Protein AF-A0A7J5VX49-F1 (afdb_monomer_lite)

pLDDT: mean 91.4, std 9.81, range [46.31, 97.19]

Structure (mmCIF, N/CA/C/O backbone):
data_AF-A0A7J5VX49-F1
#
_entry.id   AF-A0A7J5VX49-F1
#
loop_
_atom_site.group_PDB
_atom_site.id
_atom_site.type_symbol
_atom_site.label_atom_id
_atom_site.label_alt_id
_atom_site.label_comp_id
_atom_site.label_asym_id
_atom_site.label_entity_id
_atom_site.label_seq_id
_atom_site.pdbx_PDB_ins_code
_atom_site.Cartn_x
_atom_site.Cartn_y
_atom_site.Cartn_z
_atom_site.occupancy
_atom_site.B_iso_or_equiv
_atom_site.auth_seq_id
_atom_site.auth_comp_id
_atom_site.auth_asym_id
_atom_site.auth_atom_id
_atom_site.pdbx_PDB_model_num
ATOM 1 N N . MET A 1 1 ? 4.101 1.645 9.776 1.00 90.31 1 MET A N 1
ATOM 2 C CA . MET A 1 1 ? 3.530 0.386 10.310 1.00 90.31 1 MET A CA 1
ATOM 3 C C . MET A 1 1 ? 3.567 -0.673 9.224 1.00 90.31 1 MET A C 1
ATOM 5 O O . MET A 1 1 ? 3.694 -0.303 8.064 1.00 90.31 1 MET A O 1
ATOM 9 N N . LYS A 1 2 ? 3.489 -1.959 9.572 1.00 94.56 2 LYS A N 1
ATOM 10 C CA . LYS A 1 2 ? 3.437 -3.027 8.569 1.00 94.56 2 LYS A CA 1
ATOM 11 C C . LYS A 1 2 ? 1.991 -3.376 8.245 1.00 94.56 2 LYS A C 1
ATOM 13 O O . LYS A 1 2 ? 1.166 -3.477 9.152 1.00 94.56 2 LYS A O 1
ATOM 18 N N . ILE A 1 3 ? 1.704 -3.524 6.961 1.00 95.94 3 ILE A N 1
ATOM 19 C CA . ILE A 1 3 ? 0.412 -3.983 6.461 1.00 95.94 3 ILE A CA 1
ATOM 20 C C . ILE A 1 3 ? 0.632 -5.131 5.484 1.00 95.94 3 ILE A C 1
ATOM 22 O O . ILE A 1 3 ? 1.634 -5.156 4.768 1.00 95.94 3 ILE A O 1
ATOM 26 N N . LYS A 1 4 ? -0.328 -6.048 5.441 1.00 96.75 4 LYS A N 1
ATOM 27 C CA . LYS A 1 4 ? -0.375 -7.146 4.486 1.00 96.75 4 LYS A CA 1
ATOM 28 C C . LYS A 1 4 ? -1.408 -6.842 3.415 1.00 96.75 4 LYS A C 1
ATOM 30 O O . LYS A 1 4 ? -2.580 -6.655 3.735 1.00 96.75 4 LYS A O 1
ATOM 35 N N . LEU A 1 5 ? -0.982 -6.801 2.159 1.00 97.00 5 LEU A N 1
ATOM 36 C CA . LEU A 1 5 ? -1.863 -6.609 1.007 1.00 97.00 5 LEU A CA 1
ATOM 37 C C . LEU A 1 5 ? -2.843 -7.781 0.875 1.00 97.00 5 LEU A C 1
ATOM 39 O O . LEU A 1 5 ? -2.471 -8.938 1.078 1.00 97.00 5 LEU A O 1
ATOM 43 N N . LYS A 1 6 ? -4.095 -7.501 0.512 1.00 97.19 6 LYS A N 1
ATOM 44 C CA . LYS A 1 6 ? -5.141 -8.512 0.306 1.00 97.19 6 LYS A CA 1
ATOM 45 C C . LYS A 1 6 ? -6.145 -8.103 -0.770 1.00 97.19 6 LYS A C 1
ATOM 47 O O . LYS A 1 6 ? -6.208 -6.942 -1.164 1.00 97.19 6 LYS A O 1
ATOM 52 N N . GLY A 1 7 ? -6.979 -9.065 -1.163 1.00 94.50 7 GLY A N 1
ATOM 53 C CA . GLY A 1 7 ? -8.055 -8.854 -2.132 1.00 94.50 7 GLY A CA 1
ATOM 54 C C . GLY A 1 7 ? -7.530 -8.485 -3.518 1.00 94.50 7 GLY A C 1
ATOM 55 O O . GLY A 1 7 ? -6.387 -8.794 -3.851 1.00 94.50 7 GLY A O 1
ATOM 56 N N . ASP A 1 8 ? -8.365 -7.813 -4.304 1.00 94.19 8 ASP A N 1
ATOM 57 C CA . ASP A 1 8 ? -8.000 -7.341 -5.639 1.00 94.19 8 ASP A CA 1
ATOM 58 C C . ASP A 1 8 ? -7.287 -5.994 -5.533 1.00 94.19 8 ASP A C 1
ATOM 60 O O . ASP A 1 8 ? -7.871 -5.002 -5.096 1.00 94.19 8 ASP A O 1
ATOM 64 N N . LEU A 1 9 ? -6.003 -5.968 -5.889 1.00 95.06 9 LEU A N 1
ATOM 65 C CA . LEU A 1 9 ? -5.212 -4.739 -5.911 1.00 95.06 9 LEU A CA 1
ATOM 66 C C . LEU A 1 9 ? -5.467 -3.960 -7.200 1.00 95.06 9 LEU A C 1
ATOM 68 O O . LEU A 1 9 ? -5.743 -4.548 -8.247 1.00 95.06 9 LEU A O 1
ATOM 72 N N . ASP A 1 10 ? -5.295 -2.641 -7.128 1.00 93.75 10 ASP A N 1
ATOM 73 C CA . ASP A 1 10 ? -5.338 -1.787 -8.311 1.00 93.75 10 ASP A CA 1
ATOM 74 C C . ASP A 1 10 ? -4.306 -2.236 -9.352 1.00 93.75 10 ASP A C 1
ATOM 76 O O . ASP A 1 10 ? -3.179 -2.621 -9.013 1.00 93.75 10 ASP A O 1
ATOM 80 N N . SER A 1 11 ? -4.666 -2.167 -10.636 1.00 94.69 11 SER A N 1
ATOM 81 C CA . SER A 1 11 ? -3.828 -2.701 -11.718 1.00 94.69 11 SER A CA 1
ATOM 82 C C . SER A 1 11 ? -2.446 -2.048 -11.781 1.00 94.69 11 SER A C 1
ATOM 84 O O . SER A 1 11 ? -1.479 -2.695 -12.175 1.00 94.69 11 SER A O 1
ATOM 86 N N . GLU A 1 12 ? -2.331 -0.789 -11.356 1.00 94.88 12 GLU A N 1
ATOM 87 C CA . GLU A 1 12 ? -1.057 -0.066 -11.282 1.00 94.88 12 GLU A CA 1
ATOM 88 C C . GLU A 1 12 ? -0.122 -0.651 -10.218 1.00 94.88 12 GLU A C 1
ATOM 90 O O . GLU A 1 12 ? 1.076 -0.795 -10.458 1.00 94.88 12 GLU A O 1
ATOM 95 N N . LEU A 1 13 ? -0.669 -1.067 -9.071 1.00 95.94 13 LEU A N 1
ATOM 96 C CA . LEU A 1 13 ? 0.095 -1.723 -8.008 1.00 95.94 13 LEU A CA 1
ATOM 97 C C . LEU A 1 13 ? 0.594 -3.099 -8.467 1.00 95.94 13 LEU A C 1
ATOM 99 O O . LEU A 1 13 ? 1.746 -3.466 -8.222 1.00 95.94 13 LEU A O 1
ATOM 103 N N . ILE A 1 14 ? -0.251 -3.839 -9.188 1.00 96.38 14 ILE A N 1
ATOM 104 C CA . ILE A 1 14 ? 0.121 -5.129 -9.781 1.00 96.38 14 ILE A CA 1
ATOM 105 C C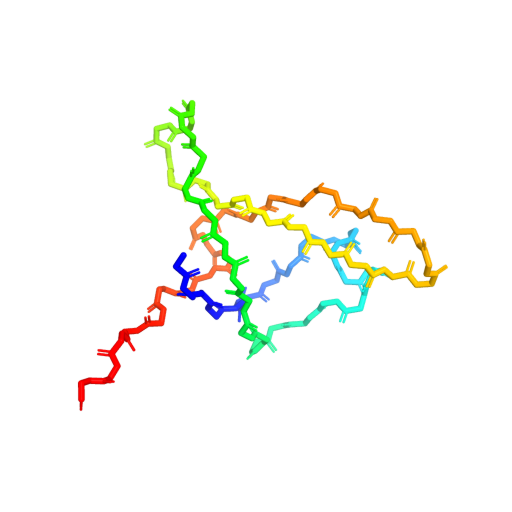 . ILE A 1 14 ? 1.214 -4.937 -10.840 1.00 96.38 14 ILE A C 1
ATOM 107 O O . ILE A 1 14 ? 2.188 -5.691 -10.864 1.00 96.38 14 ILE A O 1
ATOM 111 N N . ALA A 1 15 ? 1.101 -3.904 -11.680 1.00 95.88 15 ALA A N 1
ATOM 112 C CA . ALA A 1 15 ? 2.077 -3.600 -12.726 1.00 95.88 15 ALA A CA 1
ATOM 113 C C . ALA A 1 15 ? 3.476 -3.283 -12.168 1.00 95.88 15 ALA A C 1
ATOM 115 O O . ALA A 1 15 ? 4.472 -3.612 -12.810 1.00 95.88 15 ALA A O 1
ATOM 116 N N . ILE A 1 16 ? 3.569 -2.721 -10.956 1.00 95.94 16 ILE A N 1
ATOM 117 C CA . ILE A 1 16 ? 4.846 -2.500 -10.248 1.00 95.94 16 ILE A CA 1
ATOM 118 C C . ILE A 1 16 ? 5.281 -3.697 -9.376 1.00 95.94 16 ILE A C 1
ATOM 120 O O . ILE A 1 16 ? 6.220 -3.599 -8.574 1.00 95.94 16 ILE A O 1
ATOM 124 N N . GLY A 1 17 ? 4.633 -4.851 -9.551 1.00 95.00 17 GLY A N 1
ATOM 125 C CA . GLY A 1 17 ? 5.030 -6.133 -8.974 1.00 95.00 17 GLY A CA 1
ATOM 126 C C . GLY A 1 17 ? 4.561 -6.377 -7.541 1.00 95.00 17 GLY A C 1
ATOM 127 O O . GLY A 1 17 ? 5.178 -7.191 -6.854 1.00 95.00 17 GLY A O 1
ATOM 128 N N . LEU A 1 18 ? 3.522 -5.677 -7.076 1.00 96.62 18 LEU A N 1
ATOM 129 C CA . LEU A 1 18 ? 2.861 -5.989 -5.807 1.00 96.62 18 LEU A CA 1
ATOM 130 C C . LEU A 1 18 ? 1.788 -7.054 -6.009 1.00 96.62 18 LEU A C 1
ATOM 132 O O . LEU A 1 18 ? 1.121 -7.105 -7.042 1.00 96.62 18 LEU A O 1
ATOM 136 N N . LYS A 1 19 ? 1.592 -7.890 -4.994 1.00 97.00 19 LYS A N 1
ATOM 137 C CA . LYS A 1 19 ? 0.555 -8.924 -5.001 1.00 97.00 19 LYS A CA 1
ATOM 138 C C . LYS A 1 19 ? -0.094 -9.092 -3.626 1.00 97.00 19 LYS A C 1
ATOM 140 O O . LYS A 1 19 ? 0.509 -8.749 -2.606 1.00 97.00 19 LYS A O 1
ATOM 145 N N . PRO A 1 20 ? -1.310 -9.662 -3.568 1.00 96.94 20 PRO A N 1
ATOM 146 C CA . PRO A 1 20 ? -1.911 -10.072 -2.307 1.00 96.94 20 PRO A CA 1
ATOM 147 C C . PRO A 1 20 ? -0.977 -11.004 -1.527 1.00 96.94 20 PRO A C 1
ATOM 149 O O . PRO A 1 20 ? -0.369 -11.916 -2.087 1.00 96.94 20 PRO A O 1
ATOM 152 N N . GLY A 1 21 ? -0.871 -10.771 -0.224 1.00 96.00 21 GLY A N 1
ATOM 153 C CA . GLY A 1 21 ? 0.032 -11.466 0.683 1.00 96.00 21 GLY A CA 1
ATOM 154 C C . GLY A 1 21 ? 1.355 -10.747 0.941 1.00 96.00 21 GLY A C 1
ATOM 155 O O . GLY A 1 21 ? 2.007 -11.089 1.927 1.00 96.00 21 GLY A O 1
ATOM 156 N N . ASP A 1 22 ? 1.734 -9.756 0.124 1.00 96.31 22 ASP A N 1
ATOM 157 C CA . ASP A 1 22 ? 2.944 -8.967 0.357 1.00 96.31 22 ASP A CA 1
ATOM 158 C C . ASP A 1 22 ? 2.819 -8.130 1.634 1.00 96.31 22 ASP A C 1
ATOM 160 O O . ASP A 1 22 ? 1.793 -7.493 1.886 1.00 96.31 22 ASP A O 1
ATOM 164 N N . ILE A 1 23 ? 3.895 -8.110 2.420 1.00 96.19 23 ILE A N 1
ATOM 165 C CA . ILE A 1 23 ? 4.003 -7.311 3.641 1.00 96.19 23 ILE A CA 1
ATOM 166 C C . ILE A 1 23 ? 4.836 -6.078 3.323 1.00 96.19 23 ILE A C 1
ATOM 168 O O . ILE A 1 23 ? 5.991 -6.194 2.905 1.00 96.19 23 ILE A O 1
ATOM 17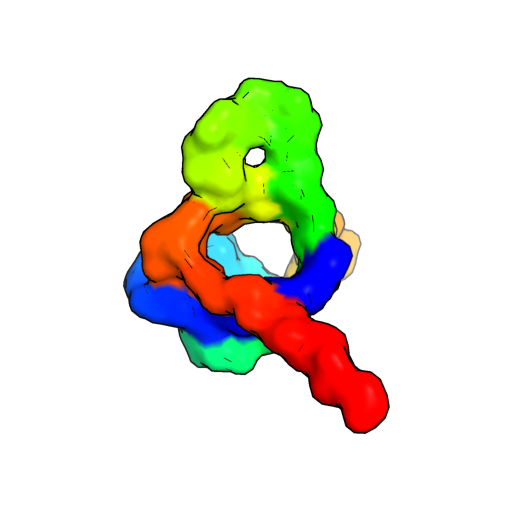2 N N . ILE A 1 24 ? 4.263 -4.898 3.538 1.00 95.19 24 ILE A N 1
ATOM 173 C CA . ILE A 1 24 ? 4.905 -3.621 3.226 1.00 95.19 24 ILE A CA 1
ATOM 174 C C . ILE A 1 24 ? 4.878 -2.678 4.422 1.00 95.19 24 ILE A C 1
ATOM 176 O O . ILE A 1 24 ? 3.983 -2.727 5.269 1.00 95.19 24 ILE A O 1
ATOM 180 N N . GLU A 1 25 ? 5.874 -1.799 4.485 1.00 95.88 25 GLU A N 1
ATOM 181 C CA . GLU A 1 25 ? 5.864 -0.679 5.415 1.00 95.88 25 GLU A CA 1
ATOM 182 C C . GLU A 1 25 ? 5.084 0.481 4.808 1.00 95.88 25 GLU A C 1
ATOM 184 O O . GLU A 1 25 ? 5.428 0.988 3.745 1.00 95.88 25 GLU A O 1
ATOM 189 N N . ALA A 1 26 ? 4.034 0.893 5.507 1.00 95.44 26 ALA A N 1
ATOM 190 C CA . ALA A 1 26 ? 3.159 1.975 5.102 1.00 95.44 26 ALA A CA 1
ATOM 191 C C . ALA A 1 26 ? 2.886 2.927 6.269 1.00 95.44 26 ALA A C 1
ATOM 193 O O . ALA A 1 26 ? 2.959 2.562 7.451 1.00 95.44 26 ALA A O 1
ATOM 194 N N . THR A 1 27 ? 2.553 4.166 5.950 1.00 95.06 27 THR A N 1
ATOM 195 C CA . THR A 1 27 ? 2.124 5.195 6.895 1.00 95.06 27 THR A CA 1
ATOM 196 C C . THR A 1 27 ? 0.664 5.531 6.641 1.00 95.06 27 THR A C 1
ATOM 198 O O . THR A 1 27 ? 0.202 5.494 5.506 1.00 95.06 27 THR A O 1
ATOM 201 N N . ALA A 1 28 ? -0.089 5.823 7.700 1.00 93.00 28 ALA A N 1
ATOM 202 C CA . ALA A 1 28 ? -1.455 6.301 7.529 1.00 93.00 28 ALA A CA 1
ATOM 203 C C . ALA A 1 28 ? -1.429 7.639 6.785 1.00 93.00 28 ALA A C 1
ATOM 205 O O . ALA A 1 28 ? -0.598 8.499 7.090 1.00 93.00 28 ALA A O 1
ATOM 206 N N . ASP A 1 29 ? -2.323 7.804 5.815 1.00 87.12 29 ASP A N 1
ATOM 207 C CA . ASP A 1 29 ? -2.498 9.077 5.132 1.00 87.12 29 ASP A CA 1
ATOM 208 C C . ASP A 1 29 ? -3.012 10.123 6.144 1.00 87.12 29 ASP A C 1
ATOM 210 O O . ASP A 1 29 ? -4.077 9.929 6.736 1.00 87.12 29 ASP A O 1
ATOM 214 N N . PRO A 1 30 ? -2.274 11.227 6.370 1.00 78.56 30 PRO A N 1
ATOM 215 C CA . PRO A 1 30 ? -2.639 12.225 7.372 1.00 78.56 30 PRO A CA 1
ATOM 216 C C . PRO A 1 30 ? -3.898 13.029 7.011 1.00 78.56 30 PRO A C 1
ATOM 218 O O . PRO A 1 30 ? -4.484 13.662 7.888 1.00 78.56 30 PRO A O 1
ATOM 221 N N . VAL A 1 31 ? -4.311 13.034 5.740 1.00 80.12 31 VAL A N 1
ATOM 222 C CA . VAL A 1 31 ? -5.477 13.779 5.238 1.00 80.12 31 VAL A CA 1
ATOM 223 C C . VAL A 1 31 ? -6.705 12.871 5.123 1.00 80.12 31 VAL A C 1
ATOM 225 O O . VAL A 1 31 ? -7.841 13.322 5.299 1.00 80.12 31 VAL A O 1
ATOM 228 N N . SER A 1 32 ? -6.500 11.580 4.856 1.00 73.06 32 SER A N 1
ATOM 229 C CA . SER A 1 32 ? -7.586 10.627 4.633 1.00 73.06 32 SER A CA 1
ATOM 230 C C . SER A 1 32 ? -8.281 10.206 5.930 1.00 73.06 32 SER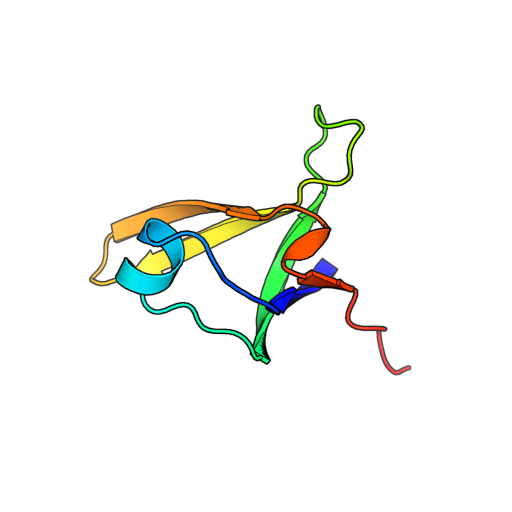 A C 1
ATOM 232 O O . SER A 1 32 ? -7.732 9.486 6.761 1.00 73.06 32 SER A O 1
ATOM 234 N N . LYS A 1 33 ? -9.563 10.567 6.074 1.00 73.06 33 LYS A N 1
ATOM 235 C CA . LYS A 1 33 ? -10.407 10.096 7.191 1.00 73.06 33 LYS A CA 1
ATOM 236 C C . LYS A 1 33 ? -10.870 8.645 7.052 1.00 73.06 33 LYS A C 1
ATOM 238 O O . LYS A 1 33 ? -11.488 8.121 7.973 1.00 73.06 33 LYS A O 1
ATOM 243 N N . VAL A 1 34 ? -10.613 8.011 5.911 1.00 83.88 34 VAL A N 1
ATOM 244 C CA . VAL A 1 34 ? -11.124 6.669 5.602 1.00 83.88 34 VAL A CA 1
ATOM 245 C C . VAL A 1 34 ? -10.057 5.585 5.730 1.00 83.88 34 VAL A C 1
ATOM 247 O O . VAL A 1 34 ? -10.300 4.461 5.320 1.00 83.88 34 VAL A O 1
ATOM 250 N N . GLY A 1 35 ? -8.889 5.891 6.305 1.00 88.94 35 GLY A N 1
ATOM 251 C CA . GLY A 1 35 ? -7.859 4.888 6.590 1.00 88.94 35 GLY A CA 1
ATOM 252 C C . GLY A 1 35 ? -7.031 4.476 5.373 1.00 88.94 35 GLY A C 1
ATOM 253 O O . GLY A 1 35 ? -6.614 3.330 5.279 1.00 88.94 35 GLY A O 1
ATOM 254 N N . ALA A 1 36 ? -6.798 5.379 4.420 1.00 93.94 36 ALA A N 1
ATOM 255 C CA . ALA A 1 36 ? -5.822 5.108 3.367 1.00 93.94 36 ALA A CA 1
ATOM 256 C C . ALA A 1 36 ? -4.405 4.981 3.954 1.00 93.94 36 ALA A C 1
ATOM 258 O O . ALA A 1 36 ? -4.059 5.657 4.928 1.00 93.94 36 ALA A O 1
ATOM 259 N N . MET A 1 37 ? -3.586 4.129 3.343 1.00 95.12 37 MET A N 1
ATOM 260 C CA . MET A 1 37 ? -2.199 3.898 3.734 1.00 95.12 37 MET A CA 1
ATOM 261 C C . MET A 1 37 ? -1.274 4.219 2.563 1.00 95.12 37 MET A C 1
ATOM 263 O O . MET A 1 37 ? -1.444 3.679 1.472 1.00 95.12 37 MET A O 1
ATOM 267 N N . ASN A 1 38 ? -0.277 5.063 2.809 1.00 95.69 38 ASN A N 1
ATOM 268 C CA . ASN A 1 38 ? 0.722 5.487 1.838 1.00 95.69 38 ASN A CA 1
ATOM 269 C C . ASN A 1 38 ? 2.025 4.712 2.023 1.00 95.69 38 ASN A C 1
ATOM 271 O O . ASN A 1 38 ? 2.441 4.432 3.148 1.00 95.69 38 ASN A O 1
ATOM 275 N N . PHE A 1 39 ? 2.698 4.391 0.926 1.00 95.50 39 PHE A N 1
ATO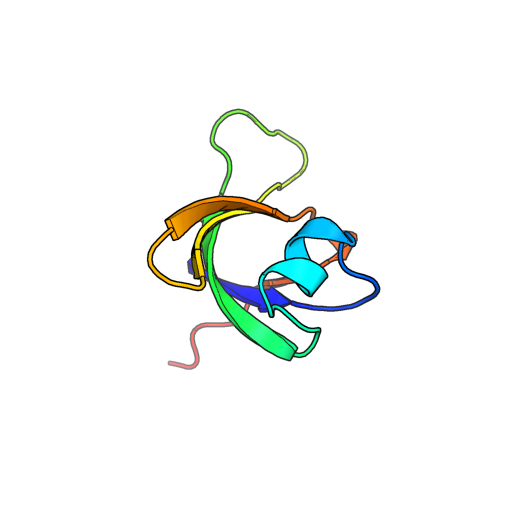M 276 C CA . PHE A 1 39 ? 4.019 3.771 0.952 1.00 95.50 39 PHE A CA 1
ATOM 277 C C . PHE A 1 39 ? 4.795 4.075 -0.325 1.00 95.50 39 PHE A C 1
ATOM 279 O O . PHE A 1 39 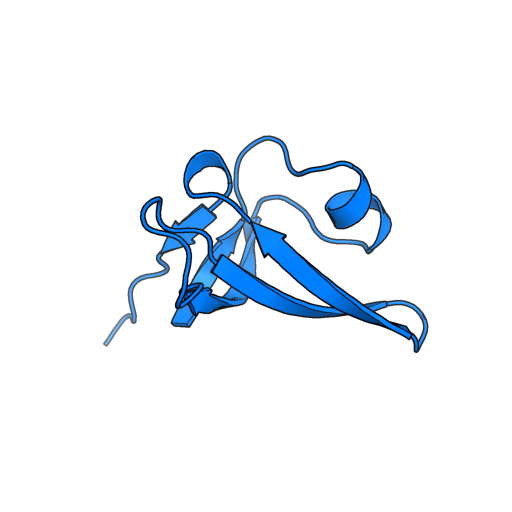? 4.222 4.419 -1.355 1.00 95.50 39 PHE A O 1
ATOM 286 N N . ASP A 1 40 ? 6.111 3.909 -0.263 1.00 96.56 40 ASP A N 1
ATOM 287 C CA . ASP A 1 40 ? 6.976 4.038 -1.428 1.00 96.56 40 ASP A CA 1
ATOM 288 C C . ASP A 1 40 ? 7.452 2.662 -1.898 1.00 96.56 40 ASP A C 1
ATOM 290 O O . ASP A 1 40 ? 7.827 1.801 -1.098 1.00 96.56 40 ASP A O 1
ATOM 294 N N . ARG A 1 41 ? 7.495 2.464 -3.216 1.00 94.62 41 ARG A N 1
ATOM 295 C CA . ARG A 1 41 ? 7.999 1.241 -3.844 1.00 94.62 41 ARG A CA 1
ATOM 296 C C . ARG A 1 41 ? 9.000 1.584 -4.933 1.00 94.62 41 ARG A C 1
ATOM 298 O O . ARG A 1 41 ? 8.753 2.454 -5.759 1.00 94.62 41 ARG A O 1
ATOM 305 N N . TYR A 1 42 ? 10.115 0.864 -4.966 1.00 95.56 42 TYR A N 1
ATOM 306 C CA . TYR A 1 42 ? 11.036 0.904 -6.097 1.00 95.56 42 TYR A CA 1
ATOM 307 C C . TYR A 1 42 ? 10.725 -0.240 -7.057 1.00 95.56 42 TYR A C 1
ATOM 309 O O . TYR A 1 42 ? 10.649 -1.398 -6.643 1.00 95.56 42 TYR A O 1
ATOM 317 N N . HIS A 1 43 ? 10.569 0.085 -8.335 1.00 95.25 43 HIS A N 1
ATOM 318 C CA . HIS A 1 43 ? 10.391 -0.882 -9.411 1.00 95.25 43 HIS A CA 1
ATOM 319 C C . HIS A 1 43 ? 11.213 -0.427 -10.622 1.00 95.25 43 HIS A C 1
ATOM 321 O O . HIS A 1 43 ? 11.126 0.727 -11.032 1.00 95.25 43 HIS A O 1
ATOM 327 N N . HIS A 1 44 ? 12.083 -1.304 -11.136 1.00 94.75 44 HIS A N 1
ATOM 328 C CA . HIS A 1 44 ? 13.011 -1.012 -12.245 1.00 94.75 44 HIS A CA 1
ATOM 329 C C . HIS A 1 44 ? 13.822 0.295 -12.098 1.00 94.75 44 HIS A C 1
ATOM 331 O O . HIS A 1 44 ? 14.074 1.001 -13.068 1.00 94.75 44 HIS A O 1
ATOM 337 N N . GLY A 1 45 ? 14.250 0.624 -10.875 1.00 94.94 45 GLY A N 1
ATOM 338 C CA . GLY A 1 45 ? 15.039 1.832 -10.594 1.00 94.94 45 GLY A CA 1
ATOM 339 C C . GLY A 1 45 ? 14.218 3.119 -10.455 1.00 94.94 45 GLY A C 1
ATOM 340 O O . GLY A 1 45 ? 14.771 4.148 -10.075 1.00 94.94 45 GLY A O 1
ATOM 341 N N . THR A 1 46 ? 12.905 3.068 -10.679 1.00 95.69 46 THR A N 1
ATOM 342 C CA . THR A 1 46 ? 11.986 4.192 -10.475 1.00 95.69 46 THR A CA 1
ATOM 343 C C . THR A 1 46 ? 11.274 4.061 -9.131 1.00 95.69 46 THR A C 1
ATOM 345 O O . THR A 1 46 ? 10.857 2.970 -8.737 1.00 95.69 46 THR A O 1
ATOM 348 N N . LYS A 1 47 ? 11.150 5.182 -8.412 1.00 96.44 47 LYS A N 1
ATOM 349 C CA . LYS A 1 47 ? 10.399 5.277 -7.157 1.00 96.44 47 LYS A CA 1
ATOM 350 C C . LYS A 1 47 ? 8.945 5.647 -7.455 1.00 96.44 47 LYS A C 1
ATOM 352 O O . LYS A 1 47 ? 8.699 6.647 -8.122 1.00 96.44 47 LYS A O 1
ATOM 357 N N . TYR A 1 48 ? 8.012 4.879 -6.910 1.00 95.75 48 TYR A N 1
ATOM 358 C CA . TYR A 1 48 ? 6.572 5.093 -6.994 1.00 95.75 48 TYR A CA 1
ATOM 359 C C . TYR A 1 48 ? 6.026 5.393 -5.603 1.00 95.75 48 TYR A C 1
ATOM 361 O O . TYR A 1 48 ? 6.244 4.609 -4.677 1.00 95.75 48 TYR A O 1
ATOM 369 N N . SER A 1 49 ? 5.305 6.503 -5.465 1.00 95.62 49 SER A N 1
ATOM 370 C CA . SER A 1 49 ? 4.522 6.793 -4.265 1.00 95.62 49 SER A CA 1
ATOM 371 C C . SER A 1 49 ? 3.124 6.225 -4.456 1.00 95.62 49 SER A C 1
ATOM 373 O O . SER A 1 49 ? 2.426 6.573 -5.404 1.00 95.62 49 SER A O 1
ATOM 375 N N . CYS A 1 50 ? 2.762 5.296 -3.583 1.00 95.00 50 CYS A N 1
ATOM 376 C CA . CYS A 1 50 ? 1.602 4.432 -3.718 1.00 95.00 50 CYS A CA 1
ATOM 377 C C . CYS A 1 50 ? 0.635 4.661 -2.558 1.00 95.00 50 CYS A C 1
ATOM 379 O O . CYS A 1 50 ? 1.046 5.026 -1.453 1.00 95.00 50 CYS A O 1
ATOM 381 N N . VAL A 1 51 ? -0.641 4.371 -2.801 1.00 94.69 51 VAL A N 1
ATOM 382 C CA . VAL A 1 51 ? -1.698 4.382 -1.790 1.00 94.69 51 VAL A CA 1
ATOM 383 C C . VAL A 1 51 ? -2.508 3.093 -1.885 1.00 94.69 51 VAL A C 1
ATOM 385 O O . VAL A 1 51 ? -2.744 2.581 -2.976 1.00 94.69 51 VAL A O 1
ATOM 388 N N . VAL A 1 52 ? -2.929 2.557 -0.741 1.00 94.75 52 VAL A N 1
ATOM 389 C CA . VAL A 1 52 ? -3.890 1.449 -0.652 1.00 94.75 52 VAL A CA 1
ATOM 390 C C . VAL A 1 52 ? -5.007 1.787 0.326 1.00 94.75 52 VAL A C 1
ATOM 392 O O . VAL A 1 52 ? -4.788 2.429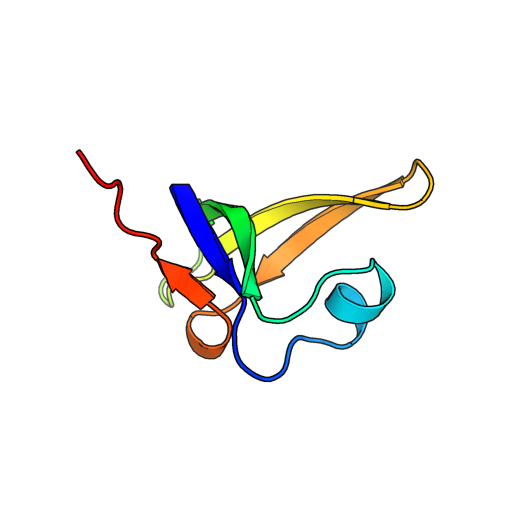 1.356 1.00 94.75 52 VAL A O 1
ATOM 395 N N . TRP A 1 53 ? -6.217 1.340 0.005 1.00 94.12 53 TRP A N 1
ATOM 396 C CA . TRP A 1 53 ? -7.417 1.571 0.809 1.00 94.12 53 TRP A CA 1
ATOM 397 C C . TRP A 1 53 ? -7.679 0.400 1.769 1.00 94.12 53 TRP A C 1
ATOM 399 O O . TRP A 1 53 ? -7.211 -0.709 1.504 1.00 94.12 53 TRP A O 1
ATOM 409 N N . PRO A 1 54 ? -8.459 0.586 2.854 1.00 94.25 54 PRO A N 1
ATOM 410 C CA . PRO A 1 54 ? -8.689 -0.453 3.870 1.00 94.25 54 PRO A CA 1
ATOM 411 C C . PRO A 1 54 ? -9.207 -1.795 3.351 1.00 94.25 54 PRO A C 1
ATOM 413 O O . PRO A 1 54 ? -8.966 -2.830 3.965 1.00 94.25 54 PRO A O 1
ATOM 416 N N . ALA A 1 55 ? -9.916 -1.800 2.221 1.00 94.94 55 ALA A N 1
ATOM 417 C CA . ALA A 1 55 ? -10.377 -3.035 1.593 1.00 94.94 55 ALA A CA 1
ATOM 418 C C . ALA A 1 55 ? -9.211 -3.931 1.124 1.00 94.94 55 ALA A C 1
ATOM 420 O O . ALA A 1 55 ? -9.358 -5.151 1.070 1.00 94.94 55 ALA A O 1
ATOM 421 N N . ASN A 1 56 ? -8.050 -3.335 0.838 1.00 96.25 56 ASN A N 1
ATOM 422 C CA . ASN A 1 56 ? -6.907 -3.978 0.195 1.00 96.25 56 ASN A CA 1
ATOM 423 C C . ASN A 1 56 ? -5.753 -4.299 1.144 1.00 96.25 56 ASN A C 1
ATOM 425 O O . ASN A 1 56 ? -4.691 -4.725 0.687 1.00 96.25 56 ASN A O 1
ATOM 429 N N . TYR A 1 57 ? -5.920 -4.100 2.453 1.00 96.00 57 TYR A N 1
ATOM 430 C CA . TYR A 1 57 ? -4.881 -4.462 3.407 1.00 96.00 57 TYR A CA 1
ATOM 431 C C . TYR A 1 57 ? -5.429 -4.923 4.758 1.00 96.00 57 TYR A C 1
ATOM 433 O O . TYR A 1 57 ? -6.563 -4.642 5.142 1.00 96.00 57 TYR A O 1
ATOM 441 N N . GLU A 1 58 ? -4.588 -5.630 5.500 1.00 95.62 58 GLU A N 1
ATOM 442 C CA . GLU A 1 58 ? -4.765 -5.905 6.923 1.00 95.62 58 GLU A CA 1
ATOM 443 C C . GLU A 1 58 ? -3.574 -5.344 7.686 1.00 95.62 58 GLU A C 1
ATOM 445 O O . GLU A 1 58 ? -2.441 -5.387 7.205 1.00 95.62 58 GLU A O 1
ATOM 450 N N . ILE A 1 59 ? -3.824 -4.774 8.864 1.00 93.50 59 ILE A N 1
ATOM 451 C CA . ILE A 1 59 ? -2.738 -4.321 9.732 1.00 93.50 59 ILE A CA 1
ATOM 452 C C . ILE A 1 59 ? -2.052 -5.567 10.269 1.00 93.50 59 ILE A C 1
ATOM 454 O O . ILE A 1 59 ? -2.692 -6.399 10.911 1.00 93.50 59 ILE A O 1
ATOM 458 N N . GLU A 1 60 ? -0.754 -5.686 10.016 1.00 87.25 60 GLU A N 1
ATOM 459 C CA . GLU A 1 60 ? 0.017 -6.796 10.549 1.00 87.25 60 GLU A CA 1
ATOM 460 C C . GLU A 1 60 ? 0.298 -6.510 12.028 1.00 87.25 60 GLU A C 1
ATOM 462 O O . GLU A 1 60 ? 0.956 -5.507 12.342 1.00 87.25 60 GLU A O 1
ATOM 467 N N . PRO A 1 61 ? -0.220 -7.325 12.964 1.00 73.12 61 PRO A N 1
ATOM 468 C CA . PRO A 1 61 ? 0.058 -7.110 14.370 1.00 73.12 61 PRO A CA 1
ATOM 469 C C . PRO A 1 61 ? 1.562 -7.266 14.603 1.00 73.12 61 PRO A C 1
ATOM 471 O O . PRO A 1 61 ? 2.185 -8.224 14.147 1.00 73.12 61 PRO A O 1
ATOM 474 N N . LEU A 1 62 ? 2.150 -6.319 15.335 1.00 62.00 62 LEU A N 1
ATOM 475 C CA . LEU A 1 62 ? 3.494 -6.478 15.880 1.00 62.00 62 LEU A CA 1
ATOM 476 C C . LEU A 1 62 ? 3.444 -7.661 16.852 1.00 62.00 62 LEU A C 1
ATOM 478 O O . LEU A 1 62 ? 2.982 -7.511 17.984 1.00 62.00 62 LEU A O 1
ATOM 482 N N . ILE A 1 63 ? 3.861 -8.843 16.398 1.00 59.78 63 ILE A N 1
ATOM 483 C CA . ILE A 1 63 ? 4.096 -9.974 17.294 1.00 59.78 63 ILE A CA 1
ATOM 484 C C . ILE A 1 63 ? 5.230 -9.531 18.228 1.00 59.78 63 ILE A C 1
ATOM 486 O O . ILE A 1 63 ? 6.323 -9.205 17.762 1.00 59.78 63 ILE A O 1
ATOM 490 N N . LYS A 1 64 ? 4.899 -9.407 19.518 1.00 46.31 64 LYS A N 1
ATOM 491 C CA . LYS A 1 64 ? 5.834 -9.092 20.604 1.00 46.31 64 LYS A CA 1
ATOM 492 C C . LYS A 1 64 ? 6.746 -10.272 20.898 1.00 46.31 64 LYS A C 1
ATOM 494 O O . LYS A 1 64 ? 6.246 -11.415 20.818 1.00 46.31 64 LYS A O 1
#

Sequence (64 aa):
MKIKLKGDLDSELIAIGLKPGDIIEATADPVSKVGAMNFDRYHHGTKYSCVVWPANYEIEPLIK

Foldseek 3Di:
DKKFFDDDDDVVCVVQPDDGGDIDDWDFDPPDPQGKTWDWDDGPNDIDIDIDGPVTIDDDDPPD

Secondary structure (DSSP, 8-state):
-EEEE-SS--HHHHHTT--TT-EEE-EE-SS-TT--EEEEEEETTEEEEEEE-GGGEEE-----

Radius of gyration: 11.52 Å; chains: 1; bounding box: 26×25×33 Å